Protein AF-A0A438FGQ1-F1 (afdb_monomer)

Foldseek 3Di:
DDPPPPVNVVVVVLVVVCPPPVCVVVSVVVVVVVVVVVVCVVVVVDDDDDDPPLQPLCCLVVHDDDPVSNVVSVVVVPDDDPPDDD

Organism: Vitis vinifera (NCBI:txid29760)

pLDDT: mean 78.63, std 16.14, range [35.44, 95.25]

Solvent-accessible surface area (backbone atoms only — not comparable to full-atom values): 5512 Å² total; per-residue (Å²): 134,83,78,75,48,70,66,60,56,50,54,54,52,55,61,63,54,51,74,37,81,92,41,39,75,74,34,48,57,56,53,51,52,52,50,52,54,48,50,34,39,77,71,60,78,42,83,89,76,92,68,59,78,95,69,43,54,69,43,73,83,74,47,94,63,59,67,74,60,39,56,55,37,50,63,72,64,71,72,79,63,90,82,60,81,132

Secondary structure (DSSP, 8-state):
-----HHHHHHHHHHHHTT-GGGHHHHHHHHHHHHHHHHHHHTTSS------GGG-TTHHHHS---HHHHHHHHHHTT---TTS--

Nearest PDB structures (foldseek):
  4v7e-assembly1_Ct  TM=4.045E-01  e=5.001E+00  Triticum aestivum

Sequence (86 aa):
MVARSSVEVEFRVVAHVAHNPILHDRTKHVEVDKHFIKEKIDNGLVCMTYIPTEEQVADVFTKGLHKRQFDFLVGKLALEDIFKPA

Radius of gyration: 18.57 Å; Cα contacts (8 Å, |Δi|>4): 28; chains: 1; bounding box: 29×37×56 Å

Structure (mmCIF, N/CA/C/O backbone):
data_AF-A0A438FGQ1-F1
#
_entry.id   AF-A0A438FGQ1-F1
#
loop_
_atom_site.group_PDB
_atom_site.id
_atom_site.type_symbol
_atom_site.label_atom_id
_atom_site.label_alt_id
_atom_site.label_comp_id
_atom_site.label_asym_id
_atom_site.label_entity_id
_atom_site.label_seq_id
_atom_site.pdbx_PDB_ins_code
_atom_site.Cartn_x
_atom_site.Cartn_y
_atom_site.Cartn_z
_atom_site.occupancy
_atom_site.B_iso_or_equiv
_atom_site.auth_seq_id
_atom_site.auth_comp_id
_atom_site.auth_asym_id
_atom_site.auth_atom_id
_atom_site.pdbx_PDB_model_num
ATOM 1 N N . MET A 1 1 ? 3.525 -17.591 16.042 1.00 35.44 1 MET A N 1
ATOM 2 C CA . MET A 1 1 ? 4.427 -16.449 15.785 1.00 35.44 1 MET A CA 1
ATOM 3 C C . MET A 1 1 ? 3.640 -15.432 14.970 1.00 35.44 1 MET A C 1
ATOM 5 O O . MET A 1 1 ? 3.598 -15.532 13.756 1.00 35.44 1 MET A O 1
ATOM 9 N N . VAL A 1 2 ? 2.877 -14.566 15.646 1.00 41.16 2 VAL A N 1
ATOM 10 C CA . VAL A 1 2 ? 2.029 -13.559 14.985 1.00 41.16 2 VAL A CA 1
ATOM 11 C C . VAL A 1 2 ? 2.965 -12.494 14.435 1.00 41.16 2 VAL A C 1
ATOM 13 O O . VAL A 1 2 ? 3.675 -11.849 15.210 1.00 41.16 2 VAL A O 1
ATOM 16 N N . ALA A 1 3 ? 3.017 -12.360 13.111 1.00 46.56 3 ALA A N 1
ATOM 17 C CA . ALA A 1 3 ? 3.647 -11.220 12.470 1.00 46.56 3 ALA A CA 1
ATOM 18 C C . ALA A 1 3 ? 2.907 -9.979 12.973 1.00 46.56 3 ALA A C 1
ATOM 20 O O . ALA A 1 3 ? 1.792 -9.695 12.543 1.00 46.56 3 ALA A O 1
ATOM 21 N N . ARG A 1 4 ? 3.496 -9.292 13.958 1.00 51.47 4 ARG A N 1
ATOM 22 C CA . ARG A 1 4 ? 3.100 -7.934 14.322 1.00 51.47 4 ARG A CA 1
ATOM 23 C C . ARG A 1 4 ? 3.152 -7.148 13.022 1.00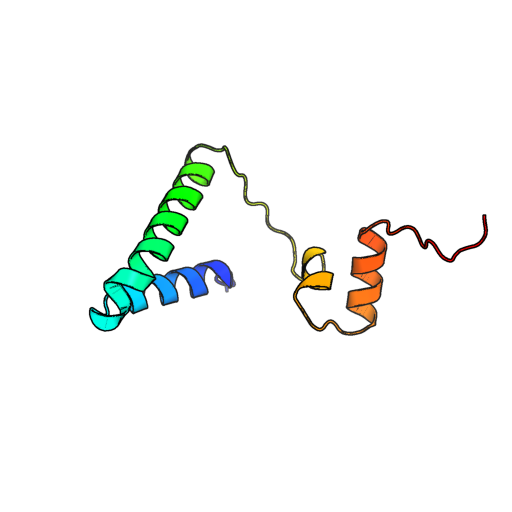 51.47 4 ARG A C 1
ATOM 25 O O . ARG A 1 4 ? 4.228 -7.011 12.441 1.00 51.47 4 ARG A O 1
ATOM 32 N N . SER A 1 5 ? 1.977 -6.780 12.520 1.00 54.44 5 SER A N 1
ATOM 33 C CA . SER A 1 5 ? 1.819 -6.057 11.264 1.00 54.44 5 SER A CA 1
ATOM 34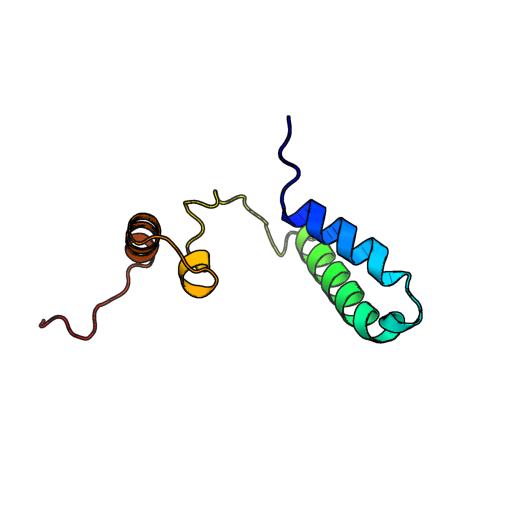 C C . SER A 1 5 ? 2.783 -4.872 11.267 1.00 54.44 5 SER A C 1
ATOM 36 O O . SER A 1 5 ? 2.909 -4.186 12.283 1.00 54.44 5 SER A O 1
ATOM 38 N N . SER A 1 6 ? 3.479 -4.639 10.152 1.00 56.56 6 SER A N 1
ATOM 39 C CA . SER A 1 6 ? 4.430 -3.527 9.996 1.00 56.56 6 SER A CA 1
ATOM 40 C C . SER A 1 6 ? 3.822 -2.190 10.453 1.00 56.56 6 SER A C 1
ATOM 42 O O . SER A 1 6 ? 4.510 -1.361 11.039 1.00 56.56 6 SER A O 1
ATOM 44 N N . VAL A 1 7 ? 2.499 -2.045 10.306 1.00 57.03 7 VAL A N 1
ATOM 45 C CA . VAL A 1 7 ? 1.708 -0.887 10.741 1.00 57.03 7 VAL A CA 1
ATOM 46 C C . VAL A 1 7 ? 1.687 -0.720 12.270 1.00 57.03 7 VAL A C 1
ATOM 48 O O . VAL A 1 7 ? 1.808 0.395 12.774 1.00 57.03 7 VAL A O 1
ATOM 51 N N . GLU A 1 8 ? 1.582 -1.806 13.044 1.00 54.44 8 GLU A N 1
ATOM 52 C CA . GLU A 1 8 ? 1.630 -1.738 14.515 1.00 54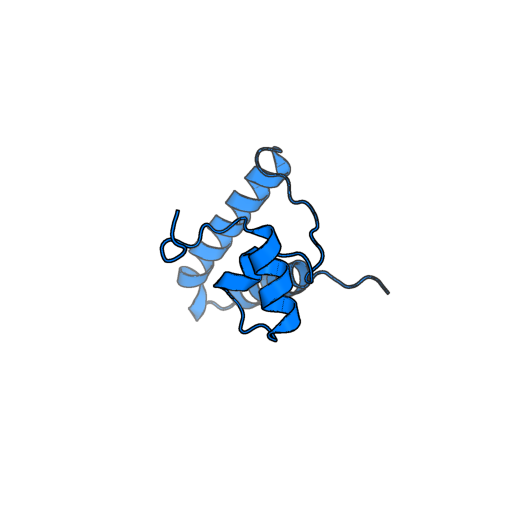.44 8 GLU A CA 1
ATOM 53 C C . GLU A 1 8 ? 3.031 -1.378 15.020 1.00 54.44 8 GLU A C 1
ATOM 55 O O . GLU A 1 8 ? 3.186 -0.670 16.020 1.00 54.44 8 GLU A O 1
ATOM 60 N N . VAL A 1 9 ? 4.066 -1.870 14.333 1.00 57.53 9 VAL A N 1
ATOM 61 C CA . VAL A 1 9 ? 5.460 -1.566 14.669 1.00 57.53 9 VAL A CA 1
ATOM 62 C C . VAL A 1 9 ? 5.750 -0.089 14.404 1.00 57.53 9 VAL A C 1
ATOM 64 O O . VAL A 1 9 ? 6.301 0.575 15.283 1.00 57.53 9 VAL A O 1
ATOM 67 N N . GLU A 1 10 ? 5.299 0.454 13.271 1.00 58.19 10 GLU A N 1
ATOM 68 C CA . GLU A 1 10 ? 5.420 1.882 12.952 1.00 58.19 10 GLU A CA 1
ATOM 69 C C . GLU A 1 10 ? 4.648 2.766 13.939 1.00 58.19 10 GLU A C 1
ATOM 71 O O . GLU A 1 10 ? 5.203 3.732 14.469 1.00 58.19 10 GLU A O 1
ATOM 76 N N . PHE A 1 11 ? 3.418 2.391 14.300 1.00 65.06 11 PHE A N 1
ATOM 77 C CA . PHE A 1 11 ? 2.625 3.120 15.295 1.00 65.06 11 PHE A CA 1
ATOM 78 C C . PHE A 1 11 ? 3.333 3.230 16.654 1.00 65.06 11 PHE A C 1
ATOM 80 O O . PHE A 1 11 ? 3.263 4.271 17.320 1.00 65.06 11 PHE A O 1
ATOM 87 N N . ARG A 1 12 ? 4.027 2.163 17.076 1.00 60.00 12 ARG A N 1
ATOM 88 C CA . ARG A 1 12 ? 4.801 2.143 18.327 1.00 60.00 12 ARG A CA 1
ATOM 89 C C . ARG A 1 12 ? 6.039 3.033 18.264 1.00 60.00 12 ARG A C 1
ATOM 91 O O . ARG A 1 12 ? 6.384 3.624 19.285 1.00 60.00 12 ARG A O 1
ATOM 98 N N . VAL A 1 13 ? 6.701 3.136 17.113 1.00 63.12 13 VAL A N 1
ATOM 99 C CA . VAL A 1 13 ? 7.863 4.025 16.930 1.00 63.12 13 VAL A CA 1
ATOM 100 C C . VAL A 1 13 ? 7.427 5.490 16.987 1.00 63.12 13 VAL A C 1
ATOM 102 O O . VAL A 1 13 ? 8.020 6.269 17.731 1.00 63.12 13 VAL A O 1
ATOM 105 N N . VAL A 1 14 ? 6.339 5.847 16.298 1.00 60.22 14 VAL A N 1
ATOM 106 C CA . VAL A 1 14 ? 5.782 7.214 16.302 1.00 60.22 14 VAL A CA 1
ATOM 107 C C . VAL A 1 14 ? 5.428 7.674 17.721 1.00 60.22 14 VAL A C 1
ATOM 109 O O . VAL A 1 14 ? 5.754 8.794 18.106 1.00 60.22 14 VAL A O 1
ATOM 112 N N . ALA A 1 15 ? 4.831 6.792 18.531 1.00 63.38 15 ALA A N 1
ATOM 113 C CA . ALA A 1 15 ? 4.481 7.103 19.918 1.00 63.38 15 ALA A CA 1
ATOM 114 C C . ALA A 1 15 ? 5.703 7.402 20.812 1.00 63.38 15 ALA A C 1
ATOM 116 O O . ALA A 1 15 ? 5.620 8.266 21.678 1.00 63.38 15 ALA A O 1
ATOM 117 N N . HIS A 1 16 ? 6.839 6.725 20.601 1.00 62.28 16 HIS A N 1
ATOM 118 C CA . HIS A 1 16 ? 8.058 6.978 21.383 1.00 62.28 16 HIS A CA 1
ATOM 119 C C . HIS A 1 16 ? 8.749 8.291 20.993 1.00 62.28 16 HIS A C 1
ATOM 121 O O . HIS A 1 16 ? 9.338 8.953 21.845 1.00 62.28 16 HIS A O 1
ATOM 127 N N . VAL A 1 17 ? 8.677 8.684 19.719 1.00 61.09 17 VAL A N 1
ATOM 128 C CA . VAL A 1 17 ? 9.305 9.918 19.216 1.00 61.09 17 VAL A CA 1
ATOM 129 C C . VAL A 1 17 ? 8.534 11.173 19.651 1.00 61.09 17 VAL A C 1
ATOM 131 O O . VAL A 1 17 ? 9.145 12.219 19.870 1.00 61.09 17 VAL A O 1
ATOM 134 N N . ALA A 1 18 ? 7.220 11.061 19.861 1.00 57.19 18 ALA A N 1
ATOM 135 C CA . ALA A 1 18 ? 6.364 12.158 20.314 1.00 57.19 18 ALA A CA 1
ATOM 136 C C . ALA A 1 18 ? 6.724 12.739 21.690 1.00 57.19 18 ALA A C 1
ATOM 138 O O . ALA A 1 18 ? 6.381 13.878 21.991 1.00 57.19 18 ALA A O 1
ATOM 139 N N . HIS A 1 19 ? 7.448 11.990 22.523 1.00 58.91 19 HIS A N 1
ATOM 140 C CA . HIS A 1 19 ? 7.899 12.452 23.839 1.00 58.91 19 HIS A CA 1
ATOM 141 C C . HIS A 1 19 ? 9.218 13.247 23.805 1.00 58.91 19 HIS A C 1
ATOM 143 O O . HIS A 1 19 ? 9.725 13.629 24.859 1.00 58.91 19 HIS A O 1
ATOM 149 N N . ASN A 1 20 ? 9.783 13.533 22.624 1.00 60.22 20 ASN A N 1
ATOM 150 C CA . ASN A 1 20 ? 10.925 14.438 22.495 1.00 60.22 20 ASN A CA 1
ATOM 151 C C . ASN A 1 20 ? 10.446 15.906 22.388 1.00 60.22 20 ASN A C 1
ATOM 153 O O . ASN A 1 20 ? 9.820 16.264 21.387 1.00 60.22 20 ASN A O 1
ATOM 157 N N . PRO A 1 21 ? 10.780 16.790 23.349 1.00 54.66 21 PRO A N 1
ATOM 158 C CA . PRO A 1 21 ? 10.312 18.179 23.363 1.00 54.66 21 PRO A CA 1
ATOM 159 C C . PRO A 1 21 ? 10.753 19.008 22.142 1.00 54.66 21 PRO A C 1
ATOM 161 O O . PRO A 1 21 ? 10.069 19.961 21.782 1.00 54.66 21 PRO A O 1
ATOM 164 N N . ILE A 1 22 ? 11.833 18.627 21.447 1.00 56.69 22 ILE A N 1
ATOM 165 C CA . ILE A 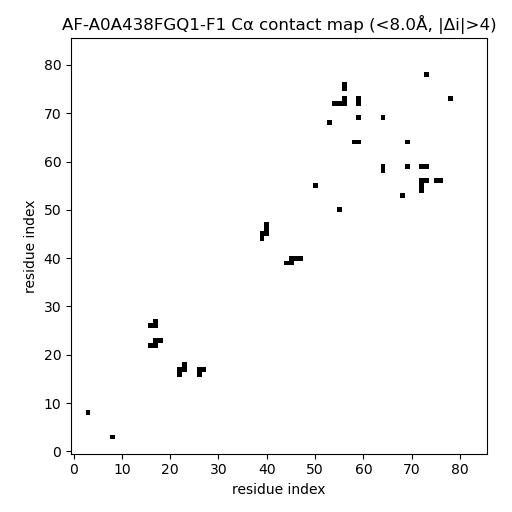1 22 ? 12.302 19.305 20.219 1.00 56.69 22 ILE A CA 1
ATOM 166 C C . ILE A 1 22 ? 11.388 19.002 19.016 1.00 56.69 22 ILE A C 1
ATOM 168 O O . ILE A 1 22 ? 11.285 19.793 18.081 1.00 56.69 22 ILE A O 1
ATOM 172 N N . LEU A 1 23 ? 10.688 17.866 19.038 1.00 56.81 23 LEU A N 1
ATOM 173 C CA . LEU A 1 23 ? 9.783 17.422 17.974 1.00 56.81 23 LEU A CA 1
ATOM 174 C C . LEU A 1 23 ? 8.312 17.718 18.292 1.00 56.81 23 LEU A C 1
ATOM 176 O O . LEU A 1 23 ? 7.442 17.360 17.502 1.00 56.81 23 LEU A O 1
ATOM 180 N N . HIS A 1 24 ? 8.018 18.376 19.414 1.00 59.00 24 HIS A N 1
ATOM 181 C CA . HIS A 1 24 ? 6.667 18.470 19.960 1.00 59.00 24 HIS A CA 1
ATOM 182 C C . HIS A 1 24 ? 5.670 19.160 19.013 1.00 59.00 24 HIS A C 1
ATOM 184 O O . HIS A 1 24 ? 4.548 18.681 18.871 1.00 59.00 24 HIS A O 1
ATOM 190 N N . ASP A 1 25 ? 6.061 20.223 18.304 1.00 61.81 25 ASP A N 1
ATOM 191 C CA . ASP A 1 25 ? 5.154 20.897 17.359 1.00 61.81 25 ASP A CA 1
ATOM 192 C C . ASP A 1 25 ? 4.998 20.145 16.030 1.00 61.81 25 ASP A C 1
ATOM 194 O O . ASP A 1 25 ? 3.896 20.067 15.490 1.00 61.81 25 ASP A O 1
ATOM 198 N N . ARG A 1 26 ? 6.058 19.495 15.533 1.00 61.84 26 ARG A N 1
ATOM 199 C CA . ARG A 1 26 ? 5.976 18.657 14.322 1.00 61.84 26 ARG A CA 1
ATOM 200 C C . ARG A 1 26 ? 5.213 17.352 14.577 1.00 61.84 26 ARG A C 1
ATOM 202 O O . ARG A 1 26 ? 4.594 16.820 13.661 1.00 61.84 26 ARG A O 1
ATOM 209 N N . THR A 1 27 ? 5.239 16.852 15.813 1.00 61.22 27 THR A N 1
ATOM 210 C CA . THR A 1 27 ? 4.582 15.593 16.190 1.00 61.22 27 THR A CA 1
ATOM 211 C C . THR A 1 27 ? 3.123 15.790 16.583 1.00 61.22 27 THR A C 1
ATOM 213 O O . THR A 1 27 ? 2.328 14.888 16.345 1.00 61.22 27 THR A O 1
ATOM 216 N N . LYS A 1 28 ? 2.727 16.982 17.055 1.00 69.00 28 LYS A N 1
ATOM 217 C CA . LYS A 1 28 ? 1.313 17.319 17.305 1.00 69.00 28 LYS A CA 1
ATOM 218 C C . LYS A 1 28 ? 0.423 17.071 16.087 1.00 69.00 28 LYS A C 1
ATOM 220 O O . LYS A 1 28 ? -0.650 16.502 16.234 1.00 69.00 28 LYS A O 1
ATOM 225 N N . HIS A 1 29 ? 0.862 17.451 14.885 1.00 71.31 29 HIS A N 1
ATOM 226 C CA . HIS A 1 29 ? 0.082 17.203 13.666 1.00 71.31 29 HIS A CA 1
ATOM 227 C C . HIS A 1 29 ? -0.103 15.702 13.401 1.00 71.31 29 HIS A C 1
ATOM 229 O O . HIS A 1 29 ? -1.217 15.252 13.158 1.00 71.31 29 HIS A O 1
ATOM 235 N N . VAL A 1 30 ? 0.963 14.915 13.566 1.00 74.81 30 VAL A N 1
ATOM 236 C CA . VAL A 1 30 ? 0.923 13.451 13.413 1.00 74.81 30 VAL A CA 1
ATOM 237 C C . VAL A 1 30 ? 0.016 12.796 14.462 1.00 74.81 30 VAL A C 1
ATOM 239 O O . VAL A 1 30 ? -0.704 11.846 14.157 1.00 74.81 30 VAL A O 1
ATOM 242 N N . GLU A 1 31 ? 0.029 13.290 15.701 1.00 76.69 31 GLU A N 1
ATOM 243 C CA . GLU A 1 31 ? -0.848 12.807 16.773 1.00 76.69 31 GLU A CA 1
ATOM 244 C C . GLU A 1 31 ? -2.323 13.114 16.501 1.00 76.69 31 GLU A C 1
ATOM 246 O O . GLU A 1 31 ? -3.172 12.244 16.715 1.00 76.69 31 GLU A O 1
ATOM 251 N N . VAL A 1 32 ? -2.620 14.313 15.992 1.00 82.19 32 VAL A N 1
ATOM 252 C CA . VAL A 1 32 ? -3.976 14.717 15.595 1.00 82.19 32 VAL A CA 1
ATOM 253 C C . VAL A 1 32 ? -4.484 13.842 14.451 1.00 82.19 32 VAL A C 1
ATOM 255 O O . VAL A 1 32 ? -5.573 13.277 14.567 1.00 82.19 32 VAL A O 1
ATOM 258 N N . ASP A 1 33 ? -3.687 13.646 13.400 1.00 82.62 33 ASP A N 1
ATOM 259 C CA . ASP A 1 33 ? -4.065 12.809 12.254 1.00 82.62 33 ASP A CA 1
ATOM 260 C C . ASP A 1 33 ? -4.314 11.358 12.681 1.00 82.62 33 ASP A C 1
ATOM 262 O O . ASP A 1 33 ? -5.309 10.738 12.301 1.00 82.62 33 ASP A O 1
ATOM 266 N N . LYS A 1 34 ? -3.451 10.821 13.547 1.00 86.00 34 LYS A N 1
ATOM 267 C CA . LYS A 1 34 ? -3.607 9.481 14.118 1.00 86.00 34 LYS A CA 1
ATOM 268 C C . LYS A 1 34 ? -4.895 9.345 14.928 1.00 86.00 34 LYS A C 1
ATOM 270 O O . LYS A 1 34 ? -5.569 8.319 14.813 1.00 86.00 34 LYS A O 1
ATOM 275 N N . HIS A 1 35 ? -5.225 10.332 15.761 1.00 89.06 35 HIS A N 1
ATOM 276 C CA . HIS A 1 35 ? -6.460 10.308 16.543 1.00 89.06 35 HIS A CA 1
ATOM 277 C C . HIS A 1 35 ? -7.688 10.361 15.631 1.00 89.06 35 HIS A C 1
ATOM 279 O O . HIS A 1 35 ? -8.585 9.535 15.778 1.00 89.06 35 HIS A O 1
ATOM 285 N N . PHE A 1 36 ? -7.676 11.251 14.637 1.00 89.44 36 PHE A N 1
ATOM 286 C CA . PHE A 1 36 ? -8.751 11.385 13.658 1.00 89.44 36 PHE A CA 1
ATOM 287 C C . PHE A 1 36 ? -8.981 10.089 12.868 1.00 89.44 36 PHE A C 1
ATOM 289 O O . PHE A 1 36 ? -10.112 9.613 12.778 1.00 89.44 36 PHE A O 1
ATOM 296 N N . ILE A 1 37 ? -7.917 9.475 12.336 1.00 89.19 37 ILE A N 1
ATOM 297 C CA . ILE A 1 37 ? -8.011 8.207 11.593 1.00 89.19 37 ILE A CA 1
ATOM 298 C C . ILE A 1 37 ? -8.572 7.102 12.491 1.00 89.19 37 ILE A C 1
ATOM 300 O O . ILE A 1 37 ? -9.469 6.371 12.069 1.00 89.19 37 ILE A O 1
ATOM 304 N N . LYS A 1 38 ? -8.088 6.999 13.736 1.00 90.31 38 LYS A N 1
ATOM 305 C CA . LYS A 1 38 ? -8.602 6.021 14.699 1.00 90.31 38 LYS A CA 1
ATOM 306 C C . LYS A 1 38 ? -10.092 6.228 14.971 1.00 90.31 38 LYS A C 1
ATOM 308 O O . LYS A 1 38 ? -10.843 5.264 14.909 1.00 90.31 38 LYS A O 1
ATOM 313 N N . GLU A 1 39 ? -10.526 7.463 15.202 1.00 94.19 39 GLU A N 1
ATOM 314 C CA . GLU A 1 39 ? -11.937 7.787 15.425 1.00 94.19 39 GLU A CA 1
ATOM 315 C C . GLU A 1 39 ? -12.809 7.378 14.225 1.00 94.19 39 GLU A C 1
ATOM 317 O O . GLU A 1 39 ? -13.895 6.828 14.397 1.00 94.19 39 GLU A O 1
ATOM 322 N N . LYS A 1 40 ? -12.330 7.583 12.989 1.00 92.81 40 LYS A N 1
ATOM 323 C CA . LYS A 1 40 ? -13.057 7.139 11.788 1.00 92.81 40 LYS A CA 1
ATOM 324 C C . LYS A 1 40 ? -13.158 5.619 11.678 1.00 92.81 40 LYS A C 1
ATOM 326 O O . LYS A 1 40 ? -14.174 5.136 11.179 1.00 92.81 40 LYS A O 1
ATOM 331 N N . ILE A 1 41 ? -12.146 4.885 12.135 1.00 92.06 41 ILE A N 1
ATOM 332 C CA . ILE A 1 41 ? -12.177 3.418 12.188 1.00 92.06 41 ILE A CA 1
ATOM 333 C C . ILE A 1 41 ? -13.142 2.944 13.280 1.00 92.06 41 ILE A C 1
ATOM 335 O O . ILE A 1 41 ? -14.013 2.124 13.000 1.00 92.06 41 ILE A O 1
ATOM 339 N N . ASP A 1 42 ? -13.036 3.494 14.493 1.00 93.25 42 ASP A N 1
ATOM 340 C CA . ASP A 1 42 ? -13.860 3.112 15.648 1.00 93.25 42 ASP A CA 1
ATOM 341 C C . ASP A 1 42 ? -15.353 3.408 15.400 1.00 93.25 42 ASP A C 1
ATOM 343 O O . ASP A 1 42 ? -16.218 2.607 15.753 1.00 93.25 42 ASP A O 1
ATOM 347 N N . ASN A 1 43 ? -15.661 4.511 14.709 1.00 93.94 43 ASN A N 1
ATOM 348 C CA . ASN A 1 43 ? -17.022 4.861 14.287 1.00 93.94 43 ASN A CA 1
ATOM 349 C C . ASN A 1 43 ? -17.516 4.060 13.063 1.00 93.94 43 ASN A C 1
ATOM 351 O O . ASN A 1 43 ? -18.629 4.291 12.590 1.00 93.94 43 ASN A O 1
ATOM 355 N N . GLY A 1 44 ? -16.697 3.161 12.507 1.00 90.81 44 GLY A N 1
ATOM 356 C CA . GLY A 1 44 ? -17.045 2.328 11.353 1.00 90.81 44 GLY A CA 1
ATOM 357 C C . GLY A 1 44 ? -17.126 3.072 10.015 1.00 90.81 44 GLY A C 1
ATOM 358 O O . GLY A 1 44 ? -17.558 2.486 9.025 1.00 90.81 44 GLY A O 1
ATOM 359 N N . LEU A 1 45 ? -16.703 4.342 9.953 1.00 93.06 45 LEU A N 1
ATOM 360 C CA . LEU A 1 45 ? -16.665 5.117 8.706 1.00 93.06 45 LEU A CA 1
ATOM 361 C C . LEU A 1 45 ? -15.556 4.621 7.767 1.00 93.06 45 LEU A C 1
ATOM 363 O O . LEU A 1 45 ? -15.675 4.731 6.549 1.00 93.06 45 LEU A O 1
ATOM 367 N N . VAL A 1 46 ? -14.477 4.079 8.335 1.00 90.94 46 VAL A N 1
ATOM 368 C CA . VAL A 1 46 ? -13.366 3.464 7.602 1.00 90.94 46 VAL A CA 1
ATOM 369 C C . VAL A 1 46 ? -13.204 2.023 8.072 1.00 90.94 46 VAL A C 1
ATOM 371 O O . VAL A 1 46 ? -12.952 1.769 9.245 1.00 90.94 46 VAL A O 1
ATOM 374 N N . CYS A 1 47 ? -13.298 1.069 7.147 1.00 89.62 47 CYS A N 1
ATOM 375 C CA . CYS A 1 47 ? -13.006 -0.334 7.419 1.00 89.62 47 CYS A CA 1
ATOM 376 C C . CYS A 1 47 ? -11.613 -0.679 6.886 1.00 89.62 47 CYS A C 1
ATOM 378 O O . CYS A 1 47 ? -11.349 -0.536 5.692 1.00 89.62 47 CYS A O 1
ATOM 380 N N . MET A 1 48 ? -10.723 -1.150 7.761 1.00 85.81 48 MET A N 1
ATOM 381 C CA . MET A 1 48 ? -9.427 -1.676 7.339 1.00 85.81 48 MET A CA 1
ATOM 382 C C . MET A 1 48 ? -9.546 -3.173 7.073 1.00 85.81 48 MET A C 1
ATOM 384 O O . MET A 1 48 ? -9.762 -3.961 7.992 1.00 85.81 48 MET A O 1
ATOM 388 N N . THR A 1 49 ? -9.382 -3.562 5.813 1.00 90.00 49 THR A N 1
ATOM 389 C CA . THR A 1 49 ? -9.295 -4.968 5.414 1.00 90.00 49 THR A CA 1
ATOM 390 C C . THR A 1 49 ? -7.845 -5.338 5.148 1.00 90.00 49 THR A C 1
ATOM 392 O O . THR A 1 49 ? -7.054 -4.535 4.651 1.00 90.00 49 THR A O 1
ATOM 395 N N . TYR A 1 50 ? -7.473 -6.558 5.526 1.00 90.19 50 TYR A N 1
ATOM 396 C CA . TYR A 1 50 ?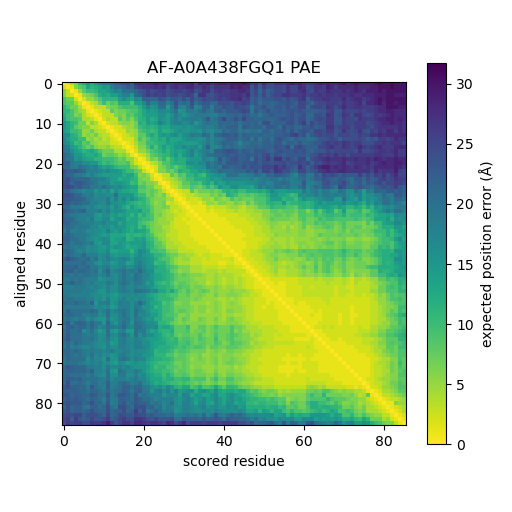 -6.141 -7.066 5.242 1.00 90.19 50 TYR A CA 1
ATOM 397 C C . TYR A 1 50 ? -6.035 -7.452 3.766 1.00 90.19 50 TYR A C 1
ATOM 399 O O . TYR A 1 50 ? -6.851 -8.225 3.265 1.00 90.19 50 TYR A O 1
ATOM 407 N N . ILE A 1 51 ? -4.997 -6.945 3.105 1.00 91.25 51 ILE A N 1
ATOM 408 C CA . ILE A 1 51 ? -4.596 -7.351 1.759 1.00 91.25 51 ILE A CA 1
ATOM 409 C C . ILE A 1 51 ? -3.176 -7.919 1.871 1.00 91.25 51 ILE A C 1
ATOM 411 O O . ILE A 1 51 ? -2.307 -7.245 2.434 1.00 91.25 51 ILE A O 1
ATOM 415 N N . PRO A 1 52 ? -2.911 -9.139 1.372 1.00 92.44 52 PRO A N 1
ATOM 416 C CA . PRO A 1 52 ? -1.553 -9.666 1.306 1.00 92.44 52 PRO A CA 1
ATOM 417 C C . PRO A 1 52 ? -0.630 -8.723 0.527 1.00 92.44 52 PRO A C 1
ATOM 419 O O . PRO A 1 52 ? -1.035 -8.157 -0.484 1.00 92.44 52 PRO A O 1
ATOM 422 N N . THR A 1 53 ? 0.631 -8.587 0.947 1.00 86.69 53 THR A N 1
ATOM 423 C CA . THR A 1 53 ? 1.605 -7.693 0.289 1.00 86.69 53 THR A CA 1
ATOM 424 C C . THR A 1 53 ? 1.738 -7.979 -1.208 1.00 86.69 53 THR A C 1
ATOM 426 O O . THR A 1 53 ? 1.827 -7.064 -2.017 1.00 86.69 53 THR A O 1
ATOM 429 N N . GLU A 1 54 ? 1.695 -9.255 -1.593 1.00 89.81 54 GLU A N 1
ATOM 430 C CA . GLU A 1 54 ? 1.780 -9.679 -2.995 1.00 89.81 54 GLU A CA 1
ATOM 431 C C . GLU A 1 54 ? 0.551 -9.282 -3.828 1.00 89.81 54 GLU A C 1
ATOM 433 O O . GLU A 1 54 ? 0.566 -9.367 -5.053 1.00 89.81 54 GLU A O 1
ATOM 438 N N . GLU A 1 55 ? -0.517 -8.826 -3.183 1.00 92.75 55 GLU A N 1
ATOM 439 C CA . GLU A 1 55 ? -1.763 -8.416 -3.818 1.00 92.75 55 GLU A CA 1
ATOM 440 C C . GLU A 1 55 ? -2.060 -6.924 -3.663 1.00 92.75 55 GLU A C 1
ATOM 442 O O . GLU A 1 55 ? -3.060 -6.441 -4.203 1.00 92.75 55 GLU A O 1
ATOM 447 N N . GLN A 1 56 ? -1.199 -6.189 -2.955 1.00 94.06 56 GLN A N 1
ATOM 448 C CA . GLN A 1 56 ? -1.366 -4.772 -2.681 1.00 94.06 56 GLN A CA 1
ATOM 449 C C . GLN A 1 56 ? -1.038 -3.942 -3.926 1.00 94.06 56 GLN A C 1
ATOM 451 O O . GLN A 1 56 ? 0.082 -3.489 -4.135 1.00 94.06 56 GLN A O 1
ATOM 456 N N . VAL A 1 57 ? -2.051 -3.699 -4.753 1.00 93.62 57 VAL A N 1
ATOM 457 C CA . VAL A 1 57 ? -1.921 -2.998 -6.041 1.00 93.62 57 VAL A CA 1
ATOM 458 C C . VAL A 1 57 ? -1.294 -1.599 -5.920 1.00 93.62 57 VAL A C 1
ATOM 460 O O . VAL A 1 57 ? -0.563 -1.173 -6.810 1.00 93.62 57 VAL A O 1
ATOM 463 N N . ALA A 1 58 ? -1.500 -0.903 -4.798 1.00 93.00 58 ALA A N 1
ATOM 464 C CA . ALA A 1 58 ? -0.879 0.398 -4.532 1.00 93.00 58 ALA A CA 1
ATOM 465 C C . ALA A 1 58 ? 0.666 0.360 -4.522 1.00 93.00 58 ALA A C 1
ATOM 467 O O . ALA A 1 58 ? 1.314 1.393 -4.714 1.00 93.00 58 ALA A O 1
ATOM 468 N N . ASP A 1 59 ? 1.266 -0.818 -4.334 1.00 94.25 59 ASP A N 1
ATOM 469 C CA . ASP A 1 59 ? 2.718 -1.002 -4.362 1.00 94.25 59 ASP A CA 1
ATOM 470 C C . ASP A 1 59 ? 3.323 -0.676 -5.732 1.00 94.25 59 ASP A C 1
ATOM 472 O O . ASP A 1 59 ? 4.474 -0.250 -5.793 1.00 94.25 59 ASP A O 1
ATOM 476 N N . VAL A 1 60 ? 2.540 -0.777 -6.814 1.00 94.06 60 VAL A N 1
ATOM 477 C CA . VAL A 1 60 ? 2.948 -0.364 -8.172 1.00 94.06 60 VAL A CA 1
ATOM 478 C C . VAL A 1 60 ? 3.390 1.101 -8.207 1.00 94.06 60 VAL A C 1
ATOM 480 O O . VAL A 1 60 ? 4.310 1.447 -8.944 1.00 94.06 60 VAL A O 1
ATOM 483 N N . PHE A 1 61 ? 2.766 1.959 -7.396 1.00 93.38 61 PHE A N 1
ATOM 484 C CA . PHE A 1 61 ? 3.028 3.401 -7.381 1.00 93.38 61 PHE A CA 1
ATOM 485 C C . PHE A 1 61 ? 4.014 3.840 -6.296 1.00 93.38 61 PHE A C 1
ATOM 487 O O . PHE A 1 61 ? 4.479 4.977 -6.313 1.00 93.38 61 PHE A O 1
ATOM 494 N N . THR A 1 62 ? 4.306 2.974 -5.326 1.00 94.81 62 THR A N 1
ATOM 495 C CA . THR A 1 62 ? 5.028 3.358 -4.101 1.00 94.81 62 THR A CA 1
ATOM 496 C C . THR A 1 62 ? 6.328 2.589 -3.891 1.00 94.81 62 THR A C 1
ATOM 498 O O . THR A 1 62 ? 7.162 3.022 -3.094 1.00 94.81 62 THR A O 1
ATOM 501 N N . LYS A 1 63 ? 6.539 1.472 -4.601 1.00 92.25 63 LYS A N 1
ATOM 502 C CA . LYS 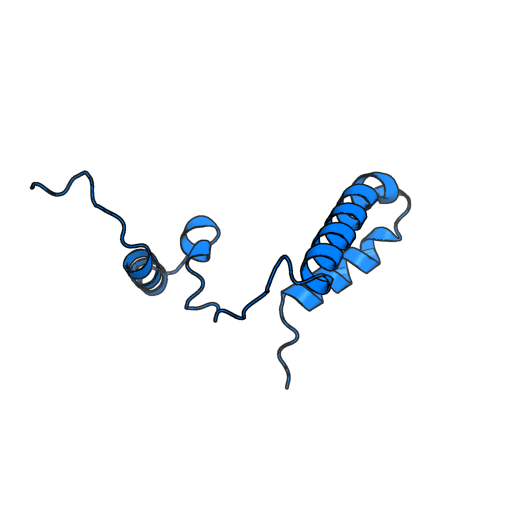A 1 63 ? 7.694 0.585 -4.416 1.00 92.25 63 LYS A CA 1
ATOM 503 C C . LYS A 1 63 ? 8.386 0.262 -5.739 1.00 92.25 63 LYS A C 1
ATOM 505 O O . LYS A 1 63 ? 7.761 0.150 -6.788 1.00 92.25 63 LYS A O 1
ATOM 510 N N . GLY A 1 64 ? 9.696 0.024 -5.668 1.00 93.19 64 GLY A N 1
ATOM 511 C CA . GLY A 1 64 ? 10.450 -0.601 -6.754 1.00 93.19 64 GLY A CA 1
ATOM 512 C C . GLY A 1 64 ? 10.236 -2.114 -6.742 1.00 93.19 64 GLY A C 1
ATOM 513 O O . GLY A 1 64 ? 10.895 -2.821 -5.983 1.00 93.19 64 GLY A O 1
ATOM 514 N N . LEU A 1 65 ? 9.298 -2.608 -7.548 1.00 94.31 65 LEU A N 1
ATOM 515 C CA . LEU A 1 65 ? 8.942 -4.028 -7.601 1.00 94.31 65 LEU A CA 1
ATOM 516 C C . LEU A 1 65 ? 9.784 -4.799 -8.625 1.00 94.31 65 LEU A C 1
ATOM 518 O O . LEU A 1 65 ? 10.142 -4.285 -9.684 1.00 94.31 65 LEU A O 1
ATOM 522 N N . HIS A 1 66 ? 10.047 -6.079 -8.347 1.00 95.25 66 HIS A N 1
ATOM 523 C CA . HIS A 1 66 ? 10.590 -6.983 -9.361 1.00 95.25 66 HIS A CA 1
ATOM 524 C C . HIS A 1 66 ? 9.582 -7.174 -10.496 1.00 95.25 66 HIS A C 1
ATOM 526 O O . HIS A 1 66 ? 8.381 -7.269 -10.251 1.00 95.25 66 HIS A O 1
ATOM 532 N N . LYS A 1 67 ? 10.084 -7.314 -11.729 1.00 94.88 67 LYS A N 1
ATOM 533 C CA . LYS A 1 67 ? 9.265 -7.361 -12.951 1.00 94.88 67 LYS A CA 1
ATOM 534 C C . LYS A 1 67 ? 8.058 -8.299 -12.853 1.00 94.88 67 LYS A C 1
ATOM 536 O O . LYS A 1 67 ? 6.947 -7.884 -13.131 1.00 94.88 67 LYS A O 1
ATOM 541 N N . ARG A 1 68 ? 8.252 -9.531 -12.368 1.00 95.06 68 ARG A N 1
ATOM 542 C CA . ARG A 1 68 ? 7.160 -10.510 -12.219 1.00 95.06 68 ARG A CA 1
ATOM 543 C C . ARG A 1 68 ? 6.028 -10.007 -11.313 1.00 95.06 68 ARG A C 1
ATOM 545 O O . ARG A 1 68 ? 4.863 -10.210 -11.629 1.00 95.06 68 ARG A O 1
ATOM 552 N N . GLN A 1 69 ? 6.381 -9.371 -10.198 1.00 94.62 69 GLN A N 1
ATOM 553 C CA . GLN A 1 69 ? 5.422 -8.835 -9.233 1.00 94.62 69 GLN A CA 1
ATOM 554 C C . GLN A 1 69 ? 4.729 -7.581 -9.776 1.00 94.62 69 GLN A C 1
ATOM 556 O O . GLN A 1 69 ? 3.525 -7.413 -9.606 1.00 94.62 69 GLN A O 1
ATOM 561 N N . PHE A 1 70 ? 5.489 -6.725 -10.460 1.00 93.56 70 PHE A N 1
ATOM 562 C CA . PHE A 1 70 ? 4.963 -5.543 -11.133 1.00 93.56 70 PHE A CA 1
ATOM 563 C C . PHE A 1 70 ? 3.937 -5.924 -12.207 1.00 93.56 70 PHE A C 1
ATOM 565 O O . PHE A 1 70 ? 2.810 -5.444 -12.158 1.00 93.56 70 PHE A O 1
ATOM 572 N N . ASP A 1 71 ? 4.288 -6.842 -13.112 1.00 93.12 71 ASP A N 1
ATOM 573 C CA . ASP A 1 71 ? 3.415 -7.291 -14.204 1.00 93.12 71 ASP A CA 1
ATOM 574 C C . ASP A 1 71 ? 2.119 -7.924 -13.660 1.00 93.12 71 ASP A C 1
ATOM 576 O O . ASP A 1 71 ? 1.030 -7.657 -14.172 1.00 93.12 71 ASP A O 1
ATOM 580 N N . PHE A 1 72 ? 2.214 -8.707 -12.578 1.00 94.06 72 PHE A N 1
ATOM 581 C CA . PHE A 1 72 ? 1.048 -9.275 -11.896 1.00 94.06 72 PHE A CA 1
ATOM 582 C C . PHE A 1 72 ? 0.111 -8.192 -11.337 1.00 94.06 72 PHE A C 1
ATOM 584 O O . PHE A 1 72 ? -1.094 -8.230 -11.592 1.00 94.06 72 PHE A O 1
ATOM 591 N N . LEU A 1 73 ? 0.645 -7.209 -10.602 1.00 94.19 73 LEU A N 1
ATOM 592 C CA . LEU A 1 73 ? -0.163 -6.143 -10.002 1.00 94.19 73 LEU A CA 1
ATOM 593 C C 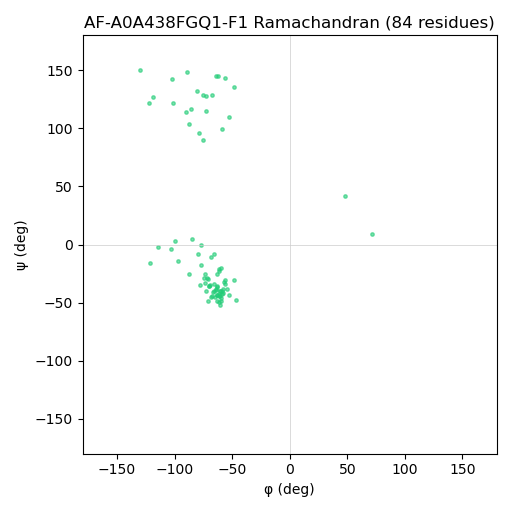. LEU A 1 73 ? -0.724 -5.166 -11.047 1.00 94.19 73 LEU A C 1
ATOM 595 O O . LEU A 1 73 ? -1.865 -4.727 -10.911 1.00 94.19 73 LEU A O 1
ATOM 599 N N . VAL A 1 74 ? 0.028 -4.871 -12.111 1.00 92.31 74 VAL A N 1
ATOM 600 C CA . VAL A 1 74 ? -0.448 -4.061 -13.244 1.00 92.31 74 VAL A CA 1
ATOM 601 C C . VAL A 1 74 ? -1.587 -4.759 -13.982 1.00 92.31 74 VAL A C 1
ATOM 603 O O . VAL A 1 74 ? -2.569 -4.107 -14.335 1.00 92.31 74 VAL A O 1
ATOM 606 N N . GLY A 1 75 ? -1.527 -6.084 -14.137 1.00 91.44 75 GLY A N 1
ATOM 607 C CA . GLY A 1 75 ? -2.641 -6.860 -14.683 1.00 91.44 75 GLY A CA 1
ATOM 608 C C . GLY A 1 75 ? -3.947 -6.688 -13.893 1.00 91.44 75 GLY A C 1
ATOM 609 O O . GLY A 1 75 ? -5.023 -6.683 -14.487 1.00 91.44 75 GLY A O 1
ATOM 610 N N . LYS A 1 76 ? -3.872 -6.474 -12.571 1.00 90.69 76 LYS A N 1
ATOM 611 C CA . LYS A 1 76 ? -5.049 -6.227 -11.714 1.00 90.69 76 LYS A CA 1
ATOM 612 C C . LYS A 1 76 ? -5.611 -4.803 -11.835 1.00 90.69 76 LYS A C 1
ATOM 614 O O . LYS A 1 76 ? -6.751 -4.587 -11.436 1.00 90.69 76 LYS A O 1
ATOM 619 N N . LEU A 1 77 ? -4.846 -3.844 -12.363 1.00 88.88 77 LEU A N 1
ATOM 620 C CA . LEU A 1 77 ? -5.261 -2.438 -12.478 1.00 88.88 77 LEU A CA 1
ATOM 621 C C . LEU A 1 77 ? -6.199 -2.159 -13.660 1.00 88.88 77 LEU A C 1
ATOM 623 O O . LEU A 1 77 ? -6.703 -1.044 -13.752 1.00 88.88 77 LEU A O 1
ATOM 627 N N . ALA A 1 78 ? -6.418 -3.139 -14.548 1.00 82.50 78 ALA A N 1
ATOM 628 C CA . ALA A 1 78 ? -7.207 -2.975 -15.773 1.00 82.50 78 ALA A CA 1
ATOM 629 C C . ALA A 1 78 ? -6.806 -1.711 -16.564 1.00 82.50 78 ALA A C 1
ATOM 631 O O . ALA A 1 78 ? -7.657 -0.964 -17.040 1.00 82.50 78 ALA A O 1
ATOM 632 N N . LEU A 1 79 ? -5.496 -1.449 -16.664 1.00 82.69 79 LEU A N 1
ATOM 633 C CA . LEU A 1 79 ? -4.987 -0.283 -17.382 1.00 82.69 79 LEU A CA 1
ATOM 634 C C . LEU A 1 79 ? -5.265 -0.425 -18.880 1.00 82.69 79 LEU A C 1
ATOM 636 O O . LEU A 1 79 ? -4.895 -1.429 -19.496 1.00 82.69 79 LEU A O 1
ATOM 640 N N . GLU A 1 80 ? -5.868 0.604 -19.468 1.00 79.25 80 GLU A N 1
ATOM 641 C CA . GLU A 1 80 ? -5.992 0.718 -20.915 1.00 79.25 80 GLU A CA 1
ATOM 642 C C . GLU A 1 80 ? -4.692 1.252 -21.511 1.00 79.25 80 GLU A C 1
ATOM 644 O O . GLU A 1 80 ? -4.111 2.234 -21.044 1.00 79.25 80 GLU A O 1
ATOM 649 N N . ASP A 1 81 ? -4.227 0.580 -22.558 1.00 79.69 81 ASP A N 1
ATOM 650 C CA . ASP A 1 81 ? -3.065 1.024 -23.310 1.00 79.69 81 ASP A CA 1
ATOM 651 C C . ASP A 1 81 ? -3.525 1.996 -24.395 1.00 79.69 81 ASP A C 1
ATOM 653 O O . ASP A 1 81 ? -4.061 1.589 -25.424 1.00 79.69 81 ASP A O 1
ATOM 657 N N . ILE A 1 82 ? -3.296 3.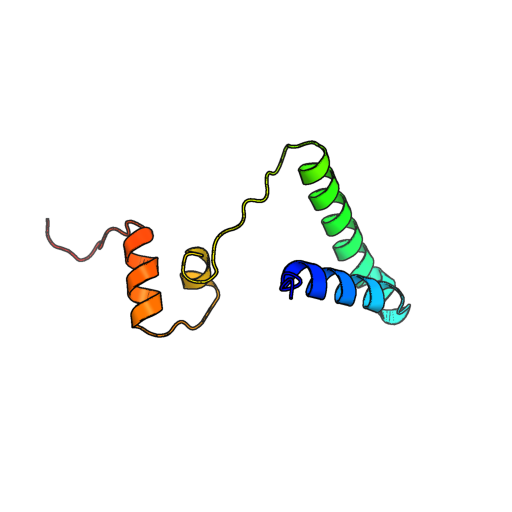286 -24.158 1.00 85.12 82 ILE A N 1
ATOM 658 C CA . ILE A 1 82 ? -3.644 4.367 -25.090 1.00 85.12 82 ILE A CA 1
ATOM 659 C C . ILE A 1 82 ? -2.842 4.322 -26.401 1.00 85.12 82 ILE A C 1
ATOM 661 O O . ILE A 1 82 ? -3.135 5.084 -27.321 1.00 85.12 82 ILE A O 1
ATOM 665 N N . PHE A 1 83 ? -1.826 3.457 -26.493 1.00 83.81 83 PHE A N 1
ATOM 666 C CA . PHE A 1 83 ? -1.029 3.243 -27.697 1.00 83.81 83 PHE A CA 1
ATOM 667 C C . PHE A 1 83 ? -1.403 1.956 -28.441 1.00 83.81 83 PHE A C 1
ATOM 669 O O . PHE A 1 83 ? -0.861 1.712 -29.524 1.00 83.81 83 PHE A O 1
ATOM 676 N N . LYS A 1 84 ? -2.326 1.136 -27.915 1.00 79.81 84 LYS A N 1
ATOM 677 C CA . LYS A 1 84 ? -2.859 0.004 -28.680 1.00 79.81 84 LYS A CA 1
ATOM 678 C C . LYS A 1 84 ? -3.791 0.523 -29.778 1.00 79.81 84 LYS A C 1
ATOM 680 O O . LYS A 1 84 ? -4.702 1.293 -29.476 1.00 79.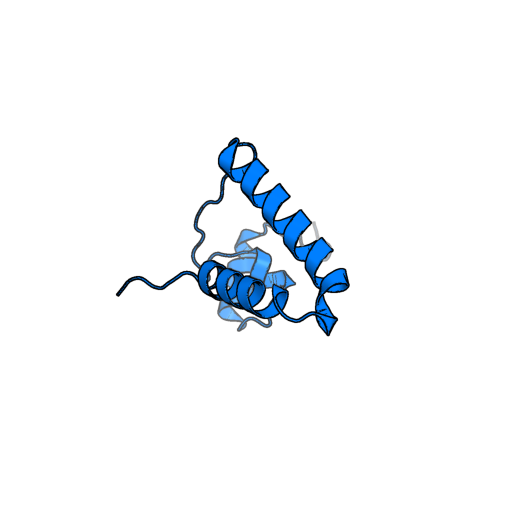81 84 LYS A O 1
ATOM 685 N N . PRO A 1 85 ? -3.584 0.123 -31.045 1.00 75.38 85 PRO A N 1
ATOM 686 C CA . PRO A 1 85 ? -4.539 0.426 -32.102 1.00 75.38 85 PRO A CA 1
ATOM 687 C C . PRO A 1 85 ? -5.888 -0.243 -31.800 1.00 75.38 85 PRO A C 1
ATOM 689 O O . PRO A 1 85 ? -5.918 -1.329 -31.215 1.00 75.38 85 PRO A O 1
ATOM 692 N N . ALA A 1 86 ? -6.970 0.443 -32.179 1.00 72.69 86 ALA A N 1
ATOM 693 C CA . ALA A 1 86 ? -8.353 -0.014 -32.029 1.00 72.69 86 ALA A CA 1
ATOM 694 C C . ALA A 1 86 ? -8.671 -1.251 -32.883 1.00 72.69 86 ALA A C 1
ATOM 696 O O . ALA A 1 86 ? -8.079 -1.380 -33.982 1.00 72.69 86 ALA A O 1
#

Mean predicted aligned error: 12.69 Å